Protein AF-A0A497N8U6-F1 (afdb_monomer_lite)

Radius of gyration: 16.25 Å; chains: 1; bounding box: 37×19×57 Å

Foldseek 3Di:
DVVVVLVLLVLLLVLLVVLLVLLVVLLVLLVVLVVVVVDPDDCVVVNVVSLQVNLVSLLVSLVSCVVSVVSLVVDDDQLNVLSVVSNVLNVVCPVVPSVSCNVCSVVSSVSSVSNSVVSVVVSVVSVVVD

Sequence (130 aa):
MPLLRRRRNEEVSAFLSEVRASVKVVAVNLIRIQELKSRFSPHKEELKSRLDMAVSELRSLKELIDRGSPSLKDLSGDAYNSIKLMEAYSIISESEGVEFIEENIERILRAARWCDGSISKTLKELHSRG

pLDDT: mean 92.26, std 8.91, range [56.78, 98.62]

Secondary structure (DSSP, 8-state):
-HHHHHHHHHHHHHHHHHHHHHHHHHHHHHHHHHHHHHSSS--HHHHHHHHHHHHHHHHHHHHHHHHTHHHHHT--HHHHHHHHHHHHHHHHHHHHHHHHHHHHHHHHHHHHHHHHHHHHHHHHHHHTT-

Structure (mmCIF, N/CA/C/O backbone):
data_AF-A0A497N8U6-F1
#
_entry.id   AF-A0A497N8U6-F1
#
loop_
_atom_site.group_PDB
_atom_site.id
_atom_site.type_symbol
_atom_site.label_atom_id
_atom_site.label_alt_id
_atom_site.label_comp_id
_atom_site.label_asym_id
_atom_site.label_entity_id
_atom_site.label_seq_id
_atom_site.pdbx_PDB_ins_code
_atom_site.Cartn_x
_atom_site.Cartn_y
_atom_site.Cartn_z
_atom_site.occupancy
_atom_site.B_iso_or_equiv
_atom_site.auth_seq_id
_atom_site.auth_comp_id
_atom_site.auth_asym_id
_atom_site.auth_atom_id
_atom_site.pdbx_PDB_model_num
ATOM 1 N N . MET A 1 1 ? 16.738 0.388 -31.924 1.00 62.28 1 MET A N 1
ATOM 2 C CA . MET A 1 1 ? 16.508 -0.277 -30.617 1.00 62.28 1 MET A CA 1
ATOM 3 C C . MET A 1 1 ? 16.733 0.597 -29.364 1.00 62.28 1 MET A C 1
ATOM 5 O O . MET A 1 1 ? 16.005 0.363 -28.407 1.00 62.28 1 MET A O 1
ATOM 9 N N . PRO A 1 2 ? 17.632 1.608 -29.312 1.00 70.81 2 PRO A N 1
ATOM 10 C CA . PRO A 1 2 ? 17.847 2.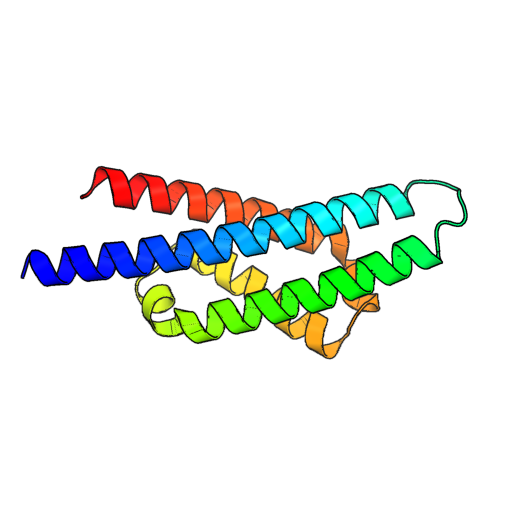417 -28.092 1.00 70.81 2 PRO A CA 1
ATOM 11 C C . PRO A 1 2 ? 16.626 3.234 -27.631 1.00 70.81 2 PRO A C 1
ATOM 13 O O . PRO A 1 2 ? 16.330 3.296 -26.442 1.00 70.81 2 PRO A O 1
ATOM 16 N N . LEU A 1 3 ? 15.876 3.811 -28.578 1.00 74.00 3 LEU A N 1
ATOM 17 C CA . LEU A 1 3 ? 14.719 4.673 -28.294 1.00 74.00 3 LEU A CA 1
ATOM 18 C C . LEU A 1 3 ? 13.551 3.918 -27.638 1.00 74.00 3 LEU A C 1
ATOM 20 O O . LEU A 1 3 ? 12.910 4.442 -26.734 1.00 74.00 3 LEU A O 1
ATOM 24 N N . LEU A 1 4 ? 13.313 2.663 -28.042 1.00 77.12 4 LEU A N 1
ATOM 25 C CA . LEU A 1 4 ? 12.266 1.813 -27.457 1.00 77.12 4 LEU A CA 1
ATOM 26 C C . LEU A 1 4 ? 12.576 1.452 -26.001 1.00 77.12 4 LEU A C 1
ATOM 28 O O . LEU A 1 4 ? 11.684 1.452 -25.158 1.00 77.12 4 LEU A O 1
ATOM 32 N N . ARG A 1 5 ? 13.850 1.178 -25.696 1.00 80.38 5 ARG A N 1
ATOM 33 C CA . ARG A 1 5 ? 14.304 0.886 -24.332 1.00 80.38 5 ARG A CA 1
ATOM 34 C C . ARG A 1 5 ? 14.195 2.114 -23.428 1.00 80.38 5 ARG A C 1
ATOM 36 O O . ARG A 1 5 ? 13.778 1.985 -22.285 1.00 80.38 5 ARG A O 1
ATOM 43 N N . ARG A 1 6 ? 14.534 3.298 -23.947 1.00 83.50 6 ARG A N 1
ATOM 44 C CA . ARG A 1 6 ? 14.420 4.560 -23.209 1.00 83.50 6 ARG A CA 1
ATOM 45 C C . ARG A 1 6 ? 12.970 4.882 -22.847 1.00 83.50 6 ARG A C 1
ATOM 47 O O . ARG A 1 6 ? 12.685 5.083 -21.674 1.00 83.50 6 ARG A O 1
ATOM 54 N N . ARG A 1 7 ? 12.060 4.834 -23.825 1.00 85.75 7 ARG A N 1
ATOM 55 C CA . ARG A 1 7 ? 10.626 5.065 -23.592 1.00 85.75 7 ARG A CA 1
ATOM 56 C C . ARG A 1 7 ? 10.052 4.104 -22.547 1.00 85.75 7 ARG A C 1
ATOM 58 O O . ARG A 1 7 ? 9.337 4.526 -21.651 1.00 85.75 7 ARG A O 1
ATOM 65 N N . ARG A 1 8 ? 10.425 2.823 -22.617 1.00 86.06 8 ARG A N 1
ATOM 66 C CA . ARG A 1 8 ? 10.006 1.825 -21.624 1.00 86.06 8 ARG A CA 1
ATOM 67 C C . ARG A 1 8 ? 10.511 2.156 -20.217 1.00 86.06 8 ARG A C 1
ATOM 69 O O . ARG A 1 8 ? 9.755 2.059 -19.261 1.00 86.06 8 ARG A O 1
ATOM 76 N N . ASN A 1 9 ? 11.770 2.574 -20.078 1.00 88.62 9 ASN A N 1
ATOM 77 C CA . ASN A 1 9 ? 12.309 2.985 -18.778 1.00 88.62 9 ASN A CA 1
ATOM 78 C C . ASN A 1 9 ? 11.587 4.221 -18.216 1.00 88.62 9 ASN A C 1
ATOM 80 O O . ASN A 1 9 ? 11.393 4.305 -17.006 1.00 88.62 9 ASN A O 1
ATOM 84 N N . GLU A 1 10 ? 11.189 5.164 -19.073 1.00 90.38 10 GLU A N 1
ATOM 85 C CA . GLU A 1 10 ? 10.405 6.344 -18.684 1.00 90.38 10 GLU A CA 1
ATOM 86 C C . GLU A 1 10 ? 9.006 5.938 -18.185 1.00 90.38 10 GLU A C 1
ATOM 88 O O . GLU A 1 10 ? 8.594 6.376 -17.113 1.00 90.38 10 GLU A O 1
ATOM 93 N N . GLU A 1 11 ? 8.322 5.030 -18.891 1.00 92.00 11 GLU A N 1
ATOM 94 C CA . GLU A 1 11 ? 7.015 4.478 -18.491 1.00 92.00 11 GLU A CA 1
ATOM 95 C C . GLU A 1 11 ? 7.093 3.717 -17.151 1.00 92.00 11 GLU A C 1
ATOM 97 O O . GLU A 1 11 ? 6.251 3.910 -16.270 1.00 92.00 11 GLU A O 1
ATOM 102 N N . VAL A 1 12 ? 8.136 2.902 -16.949 1.00 92.81 12 VAL A N 1
ATOM 103 C CA . VAL A 1 12 ? 8.382 2.207 -15.673 1.00 92.81 12 VAL A CA 1
ATOM 104 C C . VAL A 1 12 ? 8.696 3.202 -14.552 1.00 92.81 12 VAL A C 1
ATOM 106 O O . VAL A 1 12 ? 8.176 3.059 -13.447 1.00 92.81 12 VAL A O 1
ATOM 109 N N . SER A 1 13 ? 9.513 4.225 -14.815 1.00 94.00 13 SER A N 1
ATOM 110 C CA . SER A 1 13 ? 9.869 5.244 -13.819 1.00 94.00 13 SER A CA 1
ATOM 111 C C . SER A 1 13 ? 8.656 6.071 -13.377 1.00 94.00 13 SER A C 1
ATOM 113 O O . SER A 1 13 ? 8.474 6.313 -12.179 1.00 94.00 13 SER A O 1
ATOM 115 N N . ALA A 1 14 ? 7.788 6.451 -14.321 1.00 95.00 14 ALA A N 1
ATOM 116 C CA . ALA A 1 14 ? 6.539 7.152 -14.033 1.00 95.00 14 ALA A CA 1
ATOM 117 C C . ALA A 1 14 ? 5.614 6.293 -13.158 1.00 95.00 14 ALA A C 1
ATOM 119 O O . ALA A 1 14 ? 5.232 6.719 -12.068 1.00 95.00 14 ALA A O 1
ATOM 120 N N . PHE A 1 15 ? 5.366 5.045 -13.570 1.00 96.12 15 PHE A N 1
ATOM 121 C CA . PHE A 1 15 ? 4.561 4.092 -12.803 1.00 96.12 15 PHE A CA 1
ATOM 122 C C . PHE A 1 15 ? 5.088 3.903 -11.373 1.00 96.12 15 PHE A C 1
ATOM 124 O O . PHE A 1 15 ? 4.346 4.035 -10.400 1.00 96.12 15 PHE A O 1
ATOM 131 N N . LEU A 1 16 ? 6.389 3.644 -11.228 1.00 96.62 16 LEU A N 1
ATOM 132 C CA . LEU A 1 16 ? 7.029 3.480 -9.925 1.00 96.62 16 LEU A CA 1
ATOM 133 C C . LEU A 1 16 ? 6.890 4.731 -9.049 1.00 96.62 16 LEU A C 1
ATOM 135 O O . LEU A 1 16 ? 6.653 4.622 -7.846 1.00 96.62 16 LEU A O 1
ATOM 139 N N . SER A 1 17 ? 7.022 5.919 -9.636 1.00 97.38 17 SER A N 1
ATOM 140 C CA . SER A 1 17 ? 6.877 7.182 -8.911 1.00 97.38 17 SER A CA 1
ATOM 141 C C . SER A 1 17 ? 5.455 7.377 -8.381 1.00 97.38 17 SER A C 1
ATOM 143 O O . SER A 1 17 ? 5.292 7.782 -7.228 1.00 97.38 17 SER A O 1
ATOM 145 N N . GLU A 1 18 ? 4.441 7.031 -9.175 1.00 97.88 18 GLU A N 1
ATOM 146 C CA . GLU A 1 18 ? 3.033 7.081 -8.764 1.00 97.88 18 GLU A CA 1
ATOM 147 C C . GLU A 1 18 ? 2.732 6.076 -7.647 1.00 97.88 18 GLU A C 1
ATOM 149 O O . GLU A 1 18 ? 2.183 6.452 -6.606 1.00 97.88 18 GLU A O 1
ATOM 154 N N . VAL A 1 19 ? 3.153 4.815 -7.809 1.00 98.06 19 VAL A N 1
ATOM 155 C CA . VAL A 1 19 ? 2.958 3.770 -6.788 1.00 98.06 19 VAL A CA 1
ATOM 156 C C . VAL A 1 19 ? 3.622 4.181 -5.482 1.00 98.06 19 VAL A C 1
ATOM 158 O O . VAL A 1 19 ? 3.014 4.102 -4.416 1.00 98.06 19 VAL A O 1
ATOM 161 N N . ARG A 1 20 ? 4.852 4.692 -5.551 1.00 98.12 20 ARG A N 1
ATOM 162 C CA . ARG A 1 20 ? 5.583 5.171 -4.378 1.00 98.12 20 ARG A CA 1
ATOM 163 C C . ARG A 1 20 ? 4.860 6.316 -3.671 1.00 98.12 20 ARG A C 1
ATOM 165 O O . ARG A 1 20 ? 4.819 6.334 -2.442 1.00 98.12 20 ARG A O 1
ATOM 172 N N . ALA A 1 21 ? 4.311 7.275 -4.415 1.00 98.38 21 ALA A N 1
ATOM 173 C CA . ALA A 1 21 ? 3.545 8.372 -3.831 1.00 98.38 21 ALA A CA 1
ATOM 174 C C . ALA A 1 21 ? 2.298 7.850 -3.099 1.00 98.38 21 ALA A C 1
ATOM 176 O O . ALA A 1 21 ? 2.073 8.217 -1.946 1.00 98.38 21 ALA A O 1
ATOM 177 N N . SER A 1 22 ? 1.552 6.934 -3.721 1.00 98.31 22 SER A N 1
ATOM 178 C CA . SER A 1 22 ? 0.376 6.297 -3.116 1.00 98.31 22 SER A CA 1
ATOM 179 C C . SER A 1 22 ? 0.731 5.496 -1.852 1.00 98.31 22 SER A C 1
ATOM 181 O O . SER A 1 22 ? 0.117 5.680 -0.802 1.00 98.31 22 SER A O 1
ATOM 183 N N . VAL A 1 23 ? 1.804 4.700 -1.891 1.00 98.38 23 VAL A N 1
ATOM 184 C CA . VAL A 1 23 ? 2.310 3.943 -0.732 1.00 98.38 23 VAL A CA 1
ATOM 185 C C . VAL A 1 23 ? 2.683 4.860 0.438 1.00 98.38 23 VAL A C 1
ATOM 187 O O . VAL A 1 23 ? 2.427 4.521 1.595 1.00 98.38 23 VAL A O 1
ATOM 190 N N . LYS A 1 24 ? 3.266 6.034 0.171 1.00 98.31 24 LYS A N 1
ATOM 191 C CA . LYS A 1 24 ? 3.581 7.011 1.225 1.00 98.31 24 LYS A CA 1
ATOM 192 C C . LYS A 1 24 ? 2.333 7.579 1.887 1.00 98.31 24 LYS A C 1
ATOM 194 O O . LYS A 1 24 ? 2.348 7.764 3.101 1.00 98.31 24 LYS A O 1
ATOM 199 N N . VAL A 1 25 ? 1.280 7.841 1.115 1.00 98.06 25 VAL A N 1
ATOM 200 C CA . VAL A 1 25 ? -0.006 8.307 1.653 1.00 98.06 25 VAL A CA 1
ATOM 201 C C . VAL A 1 25 ? -0.582 7.259 2.608 1.00 98.06 25 VAL A C 1
ATOM 203 O O . VAL A 1 25 ? -0.819 7.579 3.773 1.00 98.06 25 VAL A O 1
ATOM 206 N N . VAL A 1 26 ? -0.644 5.993 2.173 1.00 97.81 26 VAL A N 1
ATOM 207 C CA . VAL A 1 26 ? -1.0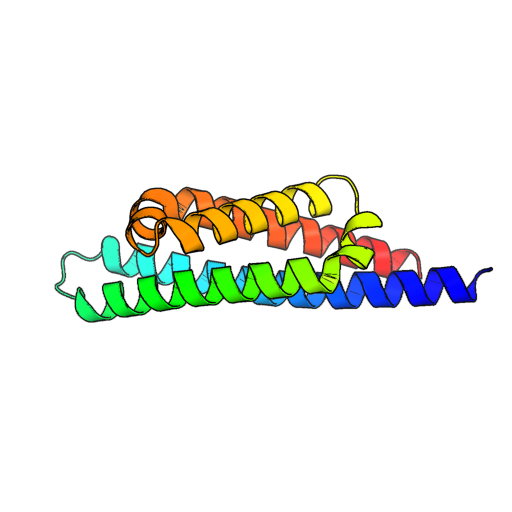55 4.860 3.025 1.00 97.81 26 VAL A CA 1
ATOM 208 C C . VAL A 1 26 ? -0.215 4.805 4.307 1.00 97.81 26 VAL A C 1
ATOM 210 O O . VAL A 1 26 ? -0.750 4.712 5.409 1.00 97.81 26 VAL A O 1
ATOM 213 N N . ALA A 1 27 ? 1.114 4.907 4.198 1.00 98.06 27 ALA A N 1
ATOM 214 C CA . ALA A 1 27 ? 2.003 4.846 5.356 1.00 98.06 27 ALA A CA 1
ATOM 215 C C . ALA A 1 27 ? 1.758 5.983 6.364 1.00 98.06 27 ALA A C 1
ATOM 217 O O . ALA A 1 27 ? 1.744 5.735 7.570 1.00 98.06 27 ALA A O 1
ATOM 218 N N . VAL A 1 28 ? 1.559 7.217 5.890 1.00 97.31 28 VAL A N 1
ATOM 219 C CA . VAL A 1 28 ? 1.248 8.374 6.748 1.00 97.31 28 VAL A CA 1
ATOM 220 C C . VAL A 1 28 ? -0.067 8.152 7.489 1.00 97.31 28 VAL A C 1
ATOM 222 O O . VAL A 1 28 ? -0.142 8.399 8.695 1.00 97.31 28 VAL A O 1
ATOM 225 N N . ASN A 1 29 ? -1.086 7.644 6.797 1.00 95.81 29 ASN A N 1
ATOM 226 C CA . ASN A 1 29 ? -2.382 7.400 7.407 1.00 95.81 29 ASN A CA 1
ATOM 227 C C . ASN A 1 29 ? -2.318 6.269 8.454 1.00 95.81 29 ASN A C 1
ATOM 229 O O . ASN A 1 29 ? -2.822 6.425 9.565 1.00 95.81 29 ASN A O 1
ATOM 233 N N . LEU A 1 30 ? -1.589 5.183 8.176 1.00 96.81 30 LEU A N 1
ATOM 234 C CA . LEU A 1 30 ? -1.354 4.097 9.140 1.00 96.81 30 LEU A CA 1
ATOM 235 C C . LEU A 1 30 ? -0.595 4.556 10.393 1.00 96.81 30 LEU A C 1
ATOM 237 O O . LEU A 1 30 ? -0.949 4.151 11.501 1.00 96.81 30 LEU A O 1
ATOM 241 N N . ILE A 1 31 ? 0.411 5.427 10.246 1.00 96.12 31 ILE A N 1
ATOM 242 C CA . ILE A 1 31 ? 1.104 6.041 11.391 1.00 96.12 31 ILE A CA 1
ATOM 243 C C . ILE A 1 31 ? 0.105 6.832 12.237 1.00 96.12 31 ILE A C 1
ATOM 245 O O . ILE A 1 31 ? 0.076 6.681 13.459 1.00 96.12 31 ILE A O 1
ATOM 249 N N . ARG A 1 32 ? -0.762 7.623 11.594 1.00 94.00 32 ARG A N 1
ATOM 250 C CA . ARG A 1 32 ? -1.778 8.405 12.302 1.00 94.00 32 ARG A CA 1
ATOM 251 C C . ARG A 1 32 ? -2.768 7.519 13.060 1.00 94.00 32 ARG A C 1
ATOM 253 O O . ARG A 1 32 ? -3.100 7.828 14.201 1.00 94.00 32 ARG A O 1
ATOM 260 N N . ILE A 1 33 ? -3.211 6.411 12.467 1.00 93.81 33 ILE A N 1
ATOM 261 C CA . ILE A 1 33 ? -4.074 5.423 13.136 1.00 93.81 33 ILE A CA 1
ATOM 262 C C . ILE A 1 33 ? -3.358 4.845 14.367 1.00 93.81 33 ILE A C 1
ATOM 264 O O . ILE A 1 33 ? -3.944 4.787 15.448 1.00 93.81 33 ILE A O 1
ATOM 268 N N . GLN A 1 34 ? -2.079 4.476 14.244 1.00 92.44 34 GLN A N 1
ATOM 269 C CA . GLN A 1 34 ? -1.290 3.941 15.358 1.00 92.44 34 GLN A CA 1
ATOM 270 C C . GLN A 1 34 ? -1.138 4.953 16.510 1.00 92.44 34 GLN A C 1
ATOM 272 O O . GLN A 1 34 ? -1.261 4.586 17.681 1.00 92.44 34 GLN A O 1
ATOM 277 N N . GLU A 1 35 ? -0.922 6.233 16.198 1.00 91.75 35 GLU A N 1
ATOM 278 C CA . GLU A 1 35 ? -0.889 7.320 17.186 1.00 91.75 35 GLU A CA 1
ATOM 279 C C . GLU A 1 35 ? -2.234 7.530 17.888 1.00 91.75 35 GLU A C 1
ATOM 281 O O . GLU A 1 35 ? -2.266 7.824 19.082 1.00 91.75 35 GLU A O 1
ATOM 286 N N . LEU A 1 36 ? -3.347 7.407 17.162 1.00 90.44 36 LEU A N 1
ATOM 287 C CA . LEU A 1 36 ? -4.685 7.543 17.738 1.00 90.44 36 LEU A CA 1
ATOM 288 C C . LEU A 1 36 ? -5.018 6.366 18.661 1.00 90.44 36 LEU A C 1
ATOM 290 O O . LEU A 1 36 ? -5.595 6.590 19.722 1.00 90.44 36 LEU A O 1
ATOM 294 N N . LYS A 1 37 ? -4.600 5.142 18.309 1.00 86.19 37 LYS A N 1
ATOM 295 C CA . LYS A 1 37 ? -4.793 3.941 19.143 1.00 86.19 37 LYS A CA 1
ATOM 296 C C . LYS A 1 37 ? -3.949 3.944 20.419 1.00 86.19 37 LYS A C 1
ATOM 298 O O . LYS A 1 37 ? -4.376 3.383 21.421 1.00 86.19 37 LYS A O 1
ATOM 303 N N . SER A 1 38 ? -2.758 4.545 20.397 1.00 85.19 38 SER A N 1
ATOM 304 C CA . SER A 1 38 ? -1.874 4.582 21.572 1.00 85.19 38 SER A CA 1
ATOM 305 C C . SER A 1 38 ? -2.275 5.633 22.613 1.00 85.19 38 SER A C 1
ATOM 307 O O . SER A 1 38 ? -1.838 5.564 23.763 1.00 85.19 38 SER A O 1
ATOM 309 N N . ARG A 1 39 ? -3.121 6.603 22.245 1.00 81.62 39 ARG A N 1
ATOM 310 C CA . ARG A 1 39 ? -3.648 7.618 23.165 1.00 81.62 39 ARG A CA 1
ATOM 311 C C . ARG A 1 39 ? -4.860 7.065 23.919 1.00 81.62 39 ARG A C 1
ATOM 313 O O . ARG A 1 39 ? -5.822 6.618 23.313 1.00 81.62 39 ARG A O 1
ATOM 320 N N . PHE A 1 40 ? -4.871 7.197 25.246 1.00 60.03 40 PHE A N 1
ATOM 321 C CA . PHE A 1 40 ? -5.968 6.778 26.141 1.00 60.03 40 PHE A CA 1
ATOM 322 C C . PHE A 1 40 ? -7.276 7.613 26.013 1.00 60.03 40 PHE A C 1
ATOM 324 O O . PHE A 1 40 ? -8.093 7.622 26.929 1.00 60.03 40 PHE A O 1
ATOM 331 N N . SER A 1 41 ? -7.488 8.342 24.909 1.00 60.59 41 SER A N 1
ATOM 332 C CA . SER A 1 41 ? -8.519 9.391 24.768 1.00 60.59 41 SER A CA 1
ATOM 333 C C . SER A 1 41 ? -9.574 9.040 23.697 1.00 60.59 41 SER A C 1
ATOM 335 O O . SER A 1 41 ? -9.270 8.268 22.786 1.00 60.59 41 SER A O 1
ATOM 337 N N . PRO A 1 42 ? -10.808 9.593 23.738 1.00 61.38 42 PRO A N 1
ATOM 338 C CA . PRO A 1 42 ? -11.960 9.094 22.987 1.00 61.38 42 PRO A CA 1
ATOM 339 C C . PRO A 1 42 ? -11.996 9.595 21.532 1.00 61.38 42 PRO A C 1
ATOM 341 O O . PRO A 1 42 ? -13.038 10.015 21.037 1.00 61.38 42 PRO A O 1
ATOM 344 N N . HIS A 1 43 ? -10.885 9.505 20.799 1.00 81.25 43 HIS A N 1
ATOM 345 C CA . HIS A 1 43 ? -10.809 9.855 19.373 1.00 81.25 43 HIS A CA 1
ATOM 346 C C . HIS A 1 43 ? -11.453 8.789 18.467 1.00 81.25 43 HIS A C 1
ATOM 348 O O . HIS A 1 43 ? -10.967 8.531 17.370 1.00 81.25 43 HIS A O 1
ATOM 354 N N . LYS A 1 44 ? -12.533 8.135 18.913 1.00 83.50 44 LYS A N 1
ATOM 355 C CA . LYS A 1 44 ? -13.151 7.003 18.202 1.00 83.50 44 LYS A CA 1
ATOM 356 C C . LYS A 1 44 ? -13.657 7.396 16.814 1.00 83.50 44 LYS A C 1
ATOM 358 O O . LYS A 1 44 ? -13.488 6.632 15.872 1.00 83.50 44 LYS A O 1
ATOM 363 N N . GLU A 1 45 ? -14.235 8.587 16.679 1.00 88.25 45 GLU A N 1
ATOM 364 C CA . GLU A 1 45 ? -14.715 9.093 15.386 1.00 88.25 45 GLU A CA 1
ATOM 365 C C . GLU A 1 45 ? -13.561 9.429 14.435 1.00 88.25 45 GLU A C 1
ATOM 367 O O . GLU A 1 45 ? -13.597 9.041 13.269 1.00 88.25 45 GLU A O 1
ATOM 372 N N . GLU A 1 46 ? -12.501 10.078 14.935 1.00 90.75 46 GLU A N 1
ATOM 373 C CA . GLU A 1 46 ? -11.297 10.347 14.138 1.00 90.75 46 GLU A CA 1
ATOM 374 C C . GLU A 1 46 ? -10.619 9.035 13.719 1.00 90.75 46 GLU A C 1
ATOM 376 O O . GLU A 1 46 ? -10.252 8.881 12.559 1.00 90.75 46 GLU A O 1
ATOM 381 N N . LEU A 1 47 ? -10.503 8.065 14.632 1.00 91.56 47 LEU A N 1
ATOM 382 C CA . LEU A 1 47 ? -9.937 6.747 14.352 1.00 91.56 47 LEU A CA 1
ATOM 383 C C . LEU A 1 47 ? -10.729 6.022 13.261 1.00 91.56 47 LEU A C 1
ATOM 385 O O . LEU A 1 47 ? -10.132 5.537 12.302 1.00 91.56 47 LEU A O 1
ATOM 389 N N . LYS A 1 48 ? -12.062 5.998 13.375 1.00 92.06 48 LYS A N 1
ATOM 390 C CA . LYS A 1 48 ? -12.939 5.400 12.363 1.00 92.06 48 LYS A CA 1
ATOM 391 C C . LYS A 1 48 ? -12.745 6.068 11.003 1.00 92.06 48 LYS A C 1
ATOM 393 O O . LYS A 1 48 ? -12.477 5.386 10.022 1.00 92.06 48 LYS A O 1
ATOM 398 N N . SER A 1 49 ? -12.779 7.400 10.968 1.00 94.00 49 SER A N 1
ATOM 399 C CA . SER A 1 49 ? -12.559 8.170 9.742 1.00 94.00 49 SER A CA 1
ATOM 400 C C . SER A 1 49 ? -11.199 7.863 9.101 1.00 94.00 49 SER A C 1
ATOM 402 O O . SER A 1 49 ? -11.104 7.729 7.882 1.00 94.00 49 SER A O 1
ATOM 404 N N . ARG A 1 50 ? -10.147 7.688 9.909 1.00 94.44 50 ARG A N 1
ATOM 405 C CA . ARG A 1 50 ? -8.807 7.331 9.423 1.00 94.44 50 ARG A CA 1
ATOM 406 C C . ARG A 1 50 ? -8.734 5.909 8.875 1.00 94.44 50 ARG A C 1
ATOM 408 O O . ARG A 1 50 ? -8.100 5.709 7.840 1.00 94.44 50 ARG A O 1
ATOM 415 N N . LEU A 1 51 ? -9.390 4.948 9.524 1.00 95.4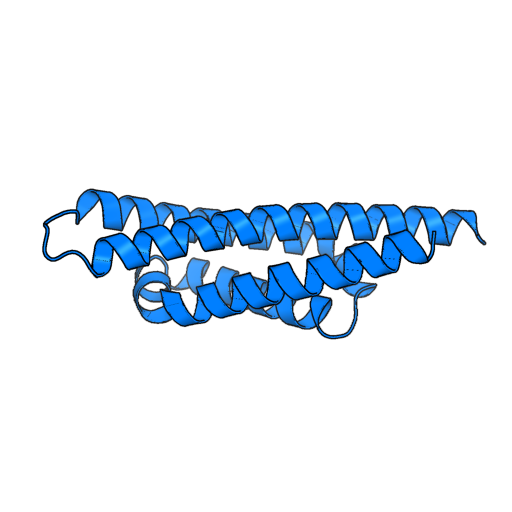4 51 LEU A N 1
ATOM 416 C CA . LEU A 1 51 ? -9.494 3.571 9.032 1.00 95.44 51 LEU A CA 1
ATOM 417 C C . LEU A 1 51 ? -10.234 3.514 7.688 1.00 95.44 51 LEU A C 1
ATOM 419 O O . LEU A 1 51 ? -9.739 2.886 6.754 1.00 95.44 51 LEU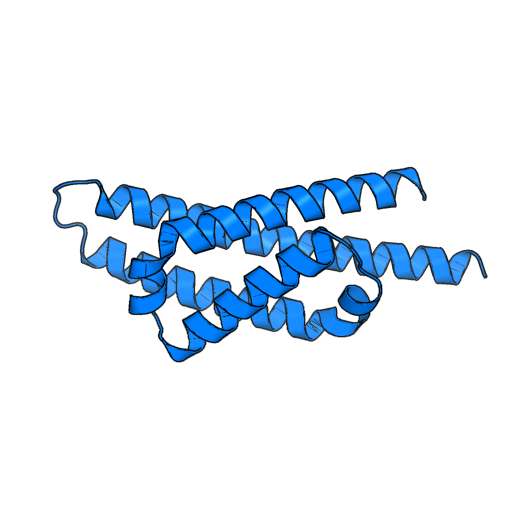 A O 1
ATOM 423 N N . ASP A 1 52 ? -11.351 4.234 7.558 1.00 96.44 52 ASP A N 1
ATOM 424 C CA . ASP A 1 52 ? -12.100 4.339 6.298 1.00 96.44 52 ASP A CA 1
ATOM 425 C C . ASP A 1 52 ? -11.236 4.953 5.179 1.00 96.44 52 ASP A C 1
ATOM 427 O O . ASP A 1 52 ? -11.204 4.449 4.051 1.00 96.44 52 ASP A O 1
ATOM 431 N N . MET A 1 53 ? -10.472 6.009 5.493 1.00 96.69 53 MET A N 1
ATOM 432 C CA . MET A 1 53 ? -9.506 6.591 4.554 1.00 96.69 53 MET A CA 1
ATOM 433 C C . MET A 1 53 ? -8.440 5.573 4.135 1.00 96.69 53 MET A C 1
ATOM 435 O O . MET A 1 53 ? -8.138 5.485 2.950 1.00 96.69 53 MET A O 1
ATOM 439 N N . ALA A 1 54 ? -7.905 4.776 5.064 1.00 97.06 54 ALA A N 1
ATOM 440 C CA . ALA A 1 54 ? -6.856 3.803 4.759 1.00 97.06 54 ALA A CA 1
ATOM 441 C C . ALA A 1 54 ? -7.352 2.701 3.808 1.00 97.06 54 ALA A C 1
ATOM 443 O O . ALA A 1 54 ? -6.637 2.329 2.877 1.00 97.06 54 ALA A O 1
ATOM 444 N N . VAL A 1 55 ? -8.589 2.224 3.989 1.00 97.75 55 VAL A N 1
ATOM 445 C CA . VAL A 1 55 ? -9.231 1.279 3.055 1.00 97.75 55 VAL A CA 1
ATOM 446 C C . VAL A 1 55 ? -9.377 1.906 1.664 1.00 97.75 55 VAL A C 1
ATOM 448 O O . VAL A 1 55 ? -9.054 1.276 0.657 1.00 97.75 55 VAL A O 1
ATOM 451 N N . SER A 1 56 ? -9.822 3.164 1.592 1.00 97.81 56 SER A N 1
ATOM 452 C CA . SER A 1 56 ? -9.973 3.890 0.322 1.00 97.81 56 SER A CA 1
ATOM 453 C C . SER A 1 56 ? -8.634 4.117 -0.399 1.00 97.81 56 SER A C 1
ATOM 455 O O . SER A 1 56 ? -8.523 3.933 -1.615 1.00 97.81 56 SER A O 1
ATOM 457 N N . GLU A 1 57 ? -7.586 4.468 0.347 1.00 98.19 57 GLU A N 1
ATOM 458 C CA . GLU A 1 57 ? -6.229 4.663 -0.176 1.00 98.19 57 GLU A CA 1
ATOM 459 C C . GLU A 1 57 ? -5.638 3.355 -0.714 1.00 98.19 57 GLU A C 1
ATOM 461 O O . GLU A 1 57 ? -5.045 3.347 -1.793 1.00 98.19 57 GLU A O 1
ATOM 466 N N . LEU A 1 58 ? -5.844 2.240 -0.009 1.00 98.12 58 LEU A N 1
ATOM 467 C CA . LEU A 1 58 ? -5.426 0.914 -0.465 1.00 98.12 58 LEU A CA 1
ATOM 468 C C . LEU A 1 58 ? -6.199 0.463 -1.709 1.00 98.12 58 LEU A C 1
ATOM 470 O O . LEU A 1 58 ? -5.595 -0.043 -2.654 1.00 98.12 58 LEU A O 1
ATOM 474 N N . ARG A 1 59 ? -7.509 0.722 -1.785 1.00 98.06 59 ARG A N 1
ATOM 475 C CA . ARG A 1 59 ? -8.281 0.487 -3.017 1.00 98.06 59 ARG A CA 1
ATOM 476 C C . ARG A 1 59 ? -7.718 1.290 -4.192 1.00 98.06 59 ARG A C 1
ATOM 478 O O . ARG A 1 59 ? -7.482 0.734 -5.261 1.00 98.06 59 ARG A O 1
ATOM 485 N N . SER A 1 60 ? -7.426 2.569 -3.972 1.00 97.88 60 SER A N 1
ATOM 486 C CA . SER A 1 60 ? -6.829 3.441 -4.992 1.00 97.88 60 SER A CA 1
ATOM 487 C C . SER A 1 60 ? -5.446 2.943 -5.436 1.00 97.88 60 SER A C 1
ATOM 489 O O . SER A 1 60 ? -5.103 3.009 -6.618 1.00 97.88 60 SER A O 1
ATOM 491 N N . LEU A 1 61 ? -4.649 2.412 -4.501 1.00 98.06 61 LEU A N 1
ATOM 492 C CA . LEU A 1 61 ? -3.356 1.794 -4.792 1.00 98.06 61 LEU A CA 1
ATOM 493 C C . LEU A 1 61 ? -3.508 0.539 -5.660 1.00 98.06 61 LEU A C 1
ATOM 495 O O . LEU A 1 61 ? -2.762 0.378 -6.624 1.00 98.06 61 LEU A O 1
ATOM 499 N N . LYS A 1 62 ? -4.480 -0.328 -5.361 1.00 97.50 62 LYS A N 1
ATOM 500 C CA . LYS A 1 62 ? -4.782 -1.505 -6.187 1.00 97.50 62 LYS A CA 1
ATOM 501 C C . LYS A 1 62 ? -5.133 -1.102 -7.619 1.00 97.50 62 LYS A C 1
ATOM 503 O O . LYS A 1 62 ? -4.513 -1.600 -8.551 1.00 97.50 62 LYS A O 1
ATOM 508 N N . GLU A 1 63 ? -6.046 -0.148 -7.796 1.00 97.00 63 GLU A N 1
ATOM 509 C CA . GLU A 1 63 ? -6.428 0.348 -9.127 1.00 97.00 63 GLU A CA 1
ATOM 510 C C . GLU A 1 63 ? -5.229 0.916 -9.901 1.00 97.00 63 GLU A C 1
ATOM 512 O O . GLU A 1 63 ? -5.092 0.717 -11.110 1.00 97.00 63 GLU A O 1
ATOM 517 N N . LEU A 1 64 ? -4.327 1.616 -9.209 1.00 97.00 64 LEU A N 1
ATOM 518 C CA . LEU A 1 64 ? -3.086 2.111 -9.793 1.00 97.00 64 LEU A CA 1
ATOM 519 C C . LEU A 1 64 ? -2.167 0.968 -10.256 1.00 97.00 64 LEU A C 1
ATOM 521 O O . LEU A 1 64 ? -1.637 1.028 -11.368 1.00 97.00 64 LEU A O 1
ATOM 525 N N . ILE A 1 65 ? -1.997 -0.069 -9.434 1.00 96.69 65 ILE A N 1
ATOM 526 C CA . ILE A 1 65 ? -1.185 -1.250 -9.760 1.00 96.69 65 ILE A CA 1
ATOM 527 C C . ILE A 1 65 ? -1.791 -2.014 -10.945 1.00 96.69 65 ILE A C 1
ATOM 529 O O . ILE A 1 65 ? -1.059 -2.368 -11.872 1.00 96.69 65 ILE A O 1
ATOM 533 N N . ASP A 1 66 ? -3.112 -2.192 -10.968 1.00 94.88 66 ASP A N 1
ATOM 534 C CA . ASP A 1 66 ? -3.831 -2.877 -12.047 1.00 94.88 66 ASP A CA 1
ATOM 535 C C . ASP A 1 66 ? -3.640 -2.159 -13.393 1.00 94.88 66 ASP A C 1
ATOM 537 O O . ASP A 1 66 ? -3.306 -2.788 -14.403 1.00 94.88 66 ASP A O 1
ATOM 541 N N . ARG A 1 67 ? -3.752 -0.821 -13.409 1.00 93.62 67 ARG A N 1
ATOM 542 C CA . ARG A 1 67 ? -3.484 -0.004 -14.610 1.00 93.62 67 ARG A CA 1
ATOM 543 C C . ARG A 1 67 ? -2.024 -0.079 -15.062 1.00 93.62 67 ARG A C 1
ATOM 545 O O . ARG A 1 67 ? -1.751 -0.055 -16.261 1.00 93.62 67 ARG A O 1
ATOM 552 N N . GLY A 1 68 ? -1.092 -0.188 -14.119 1.00 89.94 68 GLY A N 1
ATOM 553 C CA . GLY A 1 68 ? 0.345 -0.293 -14.373 1.00 89.94 68 GLY A CA 1
ATOM 554 C C . GLY A 1 68 ? 0.866 -1.711 -14.629 1.00 89.94 68 GLY A C 1
ATOM 555 O O . GLY A 1 68 ? 2.080 -1.899 -14.725 1.00 89.94 68 GLY A O 1
ATOM 556 N N . SER A 1 69 ? -0.015 -2.711 -14.768 1.00 84.56 69 SER A N 1
ATOM 557 C CA . SER A 1 69 ? 0.350 -4.122 -14.973 1.00 84.56 69 SER A CA 1
ATOM 558 C C . SER A 1 69 ? 1.413 -4.366 -16.066 1.00 84.56 69 SER A C 1
ATOM 560 O O . SER A 1 69 ? 2.306 -5.188 -15.839 1.00 84.56 69 SER A O 1
ATOM 562 N N . PRO A 1 70 ? 1.416 -3.664 -17.222 1.00 85.56 70 PRO A N 1
ATOM 563 C CA . PRO A 1 70 ? 2.489 -3.804 -18.209 1.00 85.56 70 PRO A CA 1
ATOM 564 C C . PRO A 1 70 ? 3.867 -3.410 -17.659 1.00 85.56 70 PRO A C 1
ATOM 566 O O . PRO A 1 70 ? 4.810 -4.186 -17.792 1.00 85.56 70 PRO A O 1
ATOM 569 N N . SER A 1 71 ? 3.969 -2.263 -16.980 1.00 88.31 71 SER A N 1
ATOM 570 C CA . SER A 1 71 ? 5.211 -1.775 -16.364 1.00 88.31 71 SER A CA 1
ATOM 571 C C . SER A 1 71 ? 5.678 -2.671 -15.216 1.00 88.31 71 SER A C 1
ATOM 573 O O . SER A 1 71 ? 6.877 -2.819 -14.992 1.00 88.31 71 SER A O 1
ATOM 575 N N . LEU A 1 72 ? 4.743 -3.308 -14.504 1.00 85.56 72 LEU A N 1
ATOM 576 C CA . LEU A 1 72 ? 5.051 -4.253 -13.431 1.00 85.56 72 LEU A CA 1
ATOM 577 C C . LEU A 1 72 ? 5.739 -5.527 -13.947 1.00 85.56 72 LEU A C 1
ATOM 579 O O . LEU A 1 72 ? 6.597 -6.068 -13.254 1.00 85.56 72 LEU A O 1
ATOM 583 N N . LYS A 1 73 ? 5.410 -5.992 -15.161 1.00 84.94 73 LYS A N 1
ATOM 584 C CA . LYS A 1 73 ? 6.048 -7.173 -15.783 1.00 84.94 73 LYS A CA 1
ATOM 585 C C . LYS A 1 73 ? 7.518 -6.949 -16.131 1.00 84.94 73 LYS A C 1
ATOM 587 O O . LYS A 1 73 ? 8.270 -7.914 -16.221 1.00 84.94 73 LYS A O 1
ATOM 592 N N . ASP A 1 74 ? 7.914 -5.695 -16.330 1.00 83.31 74 ASP A N 1
ATOM 593 C CA . ASP A 1 74 ? 9.304 -5.311 -16.578 1.00 83.31 74 ASP A CA 1
ATOM 594 C C . ASP A 1 74 ? 10.108 -5.138 -15.267 1.00 83.31 74 ASP A C 1
ATOM 596 O O . ASP A 1 74 ? 11.324 -4.929 -15.305 1.00 83.31 74 ASP A O 1
ATOM 600 N N . LEU A 1 75 ? 9.459 -5.241 -14.098 1.00 87.69 75 LEU A N 1
ATOM 601 C CA . LEU A 1 75 ? 10.111 -5.211 -12.789 1.00 87.69 75 LEU A CA 1
ATOM 602 C C . LEU A 1 75 ? 10.510 -6.615 -12.328 1.00 87.69 75 LEU A C 1
ATOM 604 O O . LEU A 1 75 ? 9.871 -7.618 -12.630 1.00 87.69 75 LEU A O 1
ATOM 608 N N . SER A 1 76 ? 11.577 -6.680 -11.534 1.00 86.88 76 SER A N 1
ATOM 609 C CA . SER A 1 76 ? 12.029 -7.909 -10.879 1.00 86.88 76 SER A CA 1
ATOM 610 C C . SER A 1 76 ? 12.601 -7.606 -9.495 1.00 86.88 76 SER A C 1
ATOM 612 O O . SER A 1 76 ? 12.818 -6.446 -9.133 1.00 86.88 76 SER A O 1
ATOM 614 N N . GLY A 1 77 ? 12.827 -8.658 -8.706 1.00 92.56 77 GLY A N 1
ATOM 615 C CA . GLY A 1 77 ? 13.420 -8.545 -7.376 1.00 92.56 77 GLY A CA 1
ATOM 616 C C . GLY A 1 77 ? 12.529 -7.802 -6.379 1.00 92.56 77 GLY A C 1
ATOM 617 O O . GLY A 1 77 ? 11.302 -7.917 -6.409 1.00 92.56 77 GLY A O 1
ATOM 618 N N . ASP A 1 78 ? 13.158 -7.046 -5.480 1.00 94.81 78 ASP A N 1
ATOM 619 C CA . ASP A 1 78 ? 12.484 -6.480 -4.309 1.00 94.81 78 ASP A CA 1
ATOM 620 C C . ASP A 1 78 ? 11.384 -5.479 -4.657 1.00 94.81 78 ASP A C 1
ATOM 622 O O . ASP A 1 78 ? 10.355 -5.486 -3.992 1.00 94.81 78 ASP A O 1
ATOM 626 N N . ALA A 1 79 ? 11.550 -4.661 -5.703 1.00 94.56 79 ALA A N 1
ATOM 627 C CA . ALA A 1 79 ? 10.521 -3.700 -6.108 1.00 94.56 79 ALA A CA 1
ATOM 628 C C . ALA A 1 79 ? 9.250 -4.400 -6.604 1.00 94.56 79 ALA A C 1
ATOM 630 O O . ALA A 1 79 ? 8.147 -4.012 -6.226 1.00 94.56 79 ALA A O 1
ATOM 631 N N . TYR A 1 80 ? 9.397 -5.467 -7.395 1.00 96.50 80 TYR A N 1
ATOM 632 C CA . TYR A 1 80 ? 8.260 -6.281 -7.820 1.00 96.50 80 TYR A CA 1
ATOM 633 C C . TYR A 1 80 ? 7.576 -6.936 -6.612 1.00 96.50 80 TYR A C 1
ATOM 635 O O . TYR A 1 80 ? 6.372 -6.769 -6.413 1.00 96.50 80 TYR A O 1
ATOM 643 N N . ASN A 1 81 ? 8.348 -7.619 -5.761 1.00 97.62 81 ASN A N 1
ATOM 644 C CA . ASN A 1 81 ? 7.808 -8.342 -4.608 1.00 97.62 81 ASN A CA 1
ATOM 645 C C . ASN A 1 81 ? 7.109 -7.409 -3.609 1.00 97.62 81 ASN A C 1
ATOM 647 O O . ASN A 1 81 ? 6.040 -7.741 -3.097 1.00 97.62 81 ASN A O 1
ATOM 651 N N . SER A 1 82 ? 7.676 -6.228 -3.354 1.00 98.31 82 SER A N 1
ATOM 652 C CA . SER A 1 82 ? 7.084 -5.263 -2.432 1.00 98.31 82 SER A CA 1
ATOM 653 C C . SER A 1 82 ? 5.792 -4.650 -2.973 1.00 98.31 82 SER A C 1
ATOM 655 O O . SER A 1 82 ? 4.862 -4.428 -2.200 1.00 98.31 82 SER A O 1
ATOM 657 N N . ILE A 1 83 ? 5.697 -4.419 -4.290 1.00 98.12 83 ILE A N 1
ATOM 658 C CA . ILE A 1 83 ? 4.458 -3.947 -4.929 1.00 98.12 83 ILE A CA 1
ATOM 659 C C . ILE A 1 83 ? 3.379 -5.033 -4.861 1.00 98.12 83 ILE A C 1
ATOM 661 O O . ILE A 1 83 ? 2.268 -4.740 -4.427 1.00 98.12 83 ILE A O 1
ATOM 665 N N . LYS A 1 84 ? 3.709 -6.291 -5.192 1.00 97.81 84 LYS A N 1
ATOM 666 C CA . LYS A 1 84 ? 2.764 -7.419 -5.085 1.00 97.81 84 LYS A CA 1
ATOM 667 C C . LYS A 1 84 ? 2.263 -7.626 -3.654 1.00 97.81 84 LYS A C 1
ATOM 669 O O . LYS A 1 84 ? 1.103 -7.974 -3.457 1.00 97.81 84 LYS A O 1
ATOM 674 N N . LEU A 1 85 ? 3.109 -7.400 -2.648 1.00 98.31 85 LEU A N 1
ATOM 675 C CA . LEU A 1 85 ? 2.681 -7.477 -1.252 1.00 98.31 85 LEU A CA 1
ATOM 676 C C . LEU A 1 85 ? 1.701 -6.349 -0.892 1.00 98.31 85 LEU A C 1
ATOM 678 O O . LEU A 1 85 ? 0.697 -6.604 -0.231 1.00 98.31 85 LEU A O 1
ATOM 682 N N . MET A 1 86 ? 1.959 -5.118 -1.343 1.00 98.50 86 MET A N 1
ATOM 683 C CA . MET A 1 86 ? 1.018 -4.008 -1.153 1.00 98.50 86 MET A CA 1
ATOM 684 C C . MET A 1 86 ? -0.311 -4.247 -1.879 1.00 98.50 86 MET A C 1
ATOM 686 O O . MET A 1 86 ? -1.369 -3.957 -1.326 1.00 98.50 86 MET A O 1
ATOM 690 N N . GLU A 1 87 ? -0.271 -4.820 -3.081 1.00 98.25 87 GLU A N 1
ATOM 691 C CA . GLU A 1 87 ? -1.459 -5.238 -3.831 1.00 98.25 87 GLU A CA 1
ATOM 692 C C . GLU A 1 87 ? -2.267 -6.288 -3.057 1.00 98.25 87 GLU A C 1
ATOM 694 O O . GLU A 1 87 ? -3.477 -6.138 -2.911 1.00 98.25 87 GLU A O 1
ATOM 699 N N . ALA A 1 88 ? -1.608 -7.300 -2.481 1.00 98.38 88 ALA A N 1
ATOM 700 C CA . ALA A 1 88 ? -2.271 -8.311 -1.658 1.00 98.38 88 ALA A CA 1
ATOM 701 C C . ALA A 1 88 ? -2.970 -7.688 -0.439 1.00 98.38 88 ALA A C 1
ATOM 703 O O . ALA A 1 88 ? -4.143 -7.967 -0.201 1.00 98.38 88 ALA A O 1
ATOM 704 N N . TYR A 1 89 ? -2.296 -6.791 0.291 1.00 98.38 89 TYR A N 1
ATOM 705 C CA . TYR A 1 89 ? -2.929 -6.056 1.392 1.00 98.38 89 TYR A CA 1
ATOM 706 C C . TYR A 1 89 ? -4.107 -5.205 0.928 1.00 98.38 89 TYR A C 1
ATOM 708 O O . TYR A 1 89 ? -5.103 -5.108 1.640 1.00 98.38 89 TYR A O 1
ATOM 716 N N . SER A 1 90 ? -4.013 -4.628 -0.268 1.00 98.12 90 SER A N 1
ATOM 717 C CA . SER A 1 90 ? -5.091 -3.827 -0.839 1.00 98.12 90 SER A CA 1
ATOM 718 C C . SER A 1 90 ? -6.321 -4.681 -1.154 1.00 98.12 90 SER A C 1
ATOM 720 O O . SER A 1 90 ? -7.427 -4.316 -0.765 1.00 98.12 90 SER A O 1
ATOM 722 N N . ILE A 1 91 ? -6.126 -5.854 -1.763 1.00 98.06 91 ILE A N 1
ATOM 723 C CA . ILE A 1 91 ? -7.194 -6.825 -2.049 1.00 98.06 91 ILE A CA 1
ATOM 724 C C . ILE A 1 91 ? -7.861 -7.304 -0.755 1.00 98.06 91 ILE A C 1
ATOM 726 O O . ILE A 1 91 ? -9.086 -7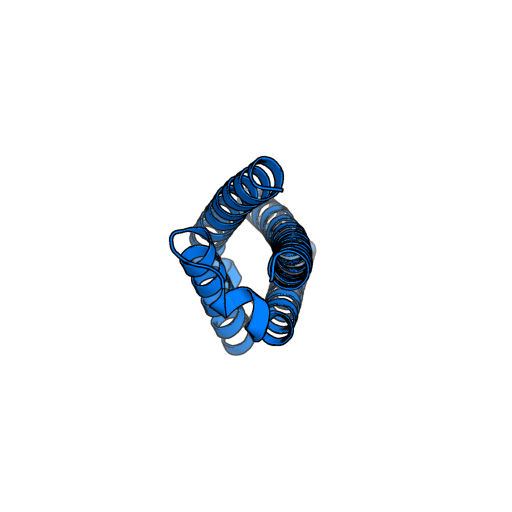.306 -0.660 1.00 98.06 91 ILE A O 1
ATOM 730 N N . ILE A 1 92 ? -7.068 -7.682 0.252 1.00 98.06 92 ILE A N 1
ATOM 731 C CA . ILE A 1 92 ? -7.616 -8.169 1.524 1.00 98.06 92 ILE A CA 1
ATOM 732 C C . ILE A 1 92 ? -8.384 -7.046 2.230 1.00 98.06 92 ILE A C 1
ATOM 734 O O . ILE A 1 92 ? -9.514 -7.257 2.657 1.00 98.06 92 ILE A O 1
ATOM 738 N N . SER A 1 93 ? -7.838 -5.824 2.265 1.00 96.94 93 SER A N 1
ATOM 739 C CA . SER A 1 93 ? -8.521 -4.672 2.868 1.00 96.94 93 SER A CA 1
ATOM 740 C C . SER A 1 93 ? -9.825 -4.290 2.171 1.00 96.94 93 SER A C 1
ATOM 742 O O . SER A 1 93 ? -10.738 -3.783 2.813 1.00 96.94 93 SER A O 1
ATOM 744 N N . GLU A 1 94 ? -9.939 -4.535 0.866 1.00 95.06 94 GLU A N 1
ATOM 745 C CA . GLU A 1 94 ? -11.177 -4.305 0.125 1.00 95.06 94 GLU A CA 1
ATOM 746 C C . GLU A 1 94 ? -12.261 -5.320 0.512 1.00 95.06 94 GLU A C 1
ATOM 748 O O . GLU A 1 94 ? -13.437 -4.960 0.554 1.00 95.06 94 GLU A O 1
ATOM 753 N N . SER A 1 95 ? -11.865 -6.559 0.821 1.00 96.25 95 SER A N 1
ATOM 754 C CA . SER A 1 95 ? -12.770 -7.641 1.220 1.00 96.25 95 SER A CA 1
ATOM 755 C C . SER A 1 95 ? -13.156 -7.590 2.701 1.00 96.25 95 SER A C 1
ATOM 757 O O . SER A 1 95 ? -14.313 -7.823 3.038 1.00 96.25 95 SER A O 1
ATOM 759 N N . GLU A 1 96 ? -12.194 -7.333 3.587 1.00 97.31 96 GLU A N 1
ATOM 760 C CA . GLU A 1 96 ? -12.363 -7.402 5.048 1.00 97.31 96 GLU A CA 1
ATOM 761 C C . GLU A 1 96 ? -12.558 -6.017 5.693 1.00 97.31 96 GLU A C 1
ATOM 763 O O . GLU A 1 96 ? -12.976 -5.901 6.843 1.00 97.31 96 GLU A O 1
ATOM 768 N N . GLY A 1 97 ? -12.297 -4.939 4.952 1.00 95.81 97 GLY A N 1
ATOM 769 C CA . GLY A 1 97 ? -12.568 -3.574 5.386 1.00 95.81 97 GLY A CA 1
ATOM 770 C C . GLY A 1 97 ? -11.684 -3.096 6.538 1.00 95.81 97 GLY A C 1
ATOM 771 O O . GLY A 1 97 ? -10.491 -3.398 6.630 1.00 95.81 97 GLY A O 1
ATOM 772 N N . VAL A 1 98 ? -12.278 -2.272 7.403 1.00 95.88 98 VAL A N 1
ATOM 773 C CA . VAL A 1 98 ? -11.568 -1.544 8.466 1.00 95.88 98 VAL A CA 1
ATOM 774 C C . VAL A 1 98 ? -10.991 -2.455 9.548 1.00 95.88 98 VAL A C 1
ATOM 776 O O . VAL A 1 98 ? -9.935 -2.132 10.089 1.00 95.88 98 VAL A O 1
ATOM 779 N N . GLU A 1 99 ? -11.634 -3.590 9.832 1.00 95.44 99 GLU A N 1
ATOM 780 C CA . GLU A 1 99 ? -11.200 -4.547 10.860 1.00 95.44 99 GLU A CA 1
ATOM 781 C C . GLU A 1 99 ? -9.831 -5.134 10.505 1.00 95.44 99 GLU A C 1
ATOM 783 O O . GLU A 1 99 ? -8.898 -5.091 11.309 1.00 95.44 99 GLU A O 1
ATOM 788 N N . PHE A 1 100 ? -9.655 -5.547 9.247 1.00 97.56 100 PHE A N 1
ATOM 789 C CA . PHE A 1 100 ? -8.371 -6.040 8.758 1.00 97.56 100 PHE A CA 1
ATOM 790 C C . PHE A 1 100 ? -7.257 -5.005 8.900 1.00 97.56 100 PHE A C 1
ATOM 792 O O . PHE A 1 100 ? -6.158 -5.334 9.358 1.00 97.56 100 PHE A O 1
ATOM 799 N N . ILE A 1 101 ? -7.526 -3.749 8.525 1.00 96.56 101 ILE A N 1
ATOM 800 C CA . ILE A 1 101 ? -6.548 -2.667 8.680 1.00 96.56 101 ILE A CA 1
ATOM 801 C C . ILE A 1 101 ? -6.193 -2.495 10.145 1.00 96.56 101 ILE A C 1
ATOM 803 O O . ILE A 1 101 ? -5.009 -2.433 10.471 1.00 96.56 101 ILE A O 1
ATOM 807 N N . GLU A 1 102 ? -7.195 -2.443 11.017 1.00 94.62 102 GLU A N 1
ATOM 808 C CA . GLU A 1 102 ? -7.022 -2.200 12.440 1.00 94.62 102 GLU A CA 1
ATOM 809 C C . GLU A 1 102 ? -6.151 -3.263 13.134 1.00 94.62 102 GLU A C 1
ATOM 811 O O . GLU A 1 102 ? -5.325 -2.920 13.994 1.00 94.62 102 GLU A O 1
ATOM 816 N N . GLU A 1 103 ? -6.313 -4.528 12.755 1.00 95.94 103 GLU A N 1
ATOM 817 C CA . GLU A 1 103 ? -5.556 -5.664 13.289 1.00 95.94 103 GLU A CA 1
ATOM 818 C C . GLU A 1 103 ? -4.151 -5.793 12.681 1.00 95.94 103 GLU A C 1
ATOM 820 O O . GLU A 1 103 ? -3.250 -6.381 13.288 1.00 95.94 103 GLU A O 1
ATOM 825 N N . ASN A 1 104 ? -3.936 -5.233 11.485 1.00 97.69 104 ASN A N 1
ATOM 826 C CA . ASN A 1 104 ? -2.713 -5.437 10.706 1.00 97.69 104 ASN A CA 1
ATOM 827 C C . ASN A 1 104 ? -1.892 -4.165 10.452 1.00 97.69 104 ASN A C 1
ATOM 829 O O . ASN A 1 104 ? -0.913 -4.233 9.704 1.00 97.69 104 ASN A O 1
ATOM 833 N N . ILE A 1 105 ? -2.205 -3.042 11.112 1.00 96.31 105 ILE A N 1
ATOM 834 C CA . ILE A 1 105 ? -1.541 -1.731 10.943 1.00 96.31 105 ILE A CA 1
ATOM 835 C C . ILE A 1 105 ? -0.017 -1.865 10.841 1.00 96.31 105 ILE A C 1
ATOM 837 O O . ILE A 1 105 ? 0.591 -1.398 9.881 1.00 96.31 105 ILE A O 1
ATOM 841 N N . GLU A 1 106 ? 0.621 -2.535 11.804 1.00 96.62 106 GLU A N 1
ATOM 842 C CA . GLU A 1 106 ? 2.083 -2.658 11.846 1.00 96.62 106 GLU A CA 1
ATOM 843 C C . GLU A 1 106 ? 2.655 -3.517 10.712 1.00 96.62 106 GLU A C 1
ATOM 845 O O . GLU A 1 106 ? 3.777 -3.286 10.250 1.00 96.62 106 GLU A O 1
ATOM 850 N N . ARG A 1 107 ? 1.916 -4.538 10.263 1.00 98.19 107 ARG A N 1
ATOM 851 C CA . ARG A 1 107 ? 2.328 -5.395 9.142 1.00 98.19 107 ARG A CA 1
ATOM 852 C C . ARG A 1 107 ? 2.237 -4.622 7.830 1.00 98.19 107 ARG A C 1
ATOM 854 O O . ARG A 1 107 ? 3.212 -4.602 7.077 1.00 98.19 107 ARG A O 1
ATOM 861 N N . ILE A 1 108 ? 1.124 -3.923 7.612 1.00 98.38 108 ILE A N 1
ATOM 862 C CA . ILE A 1 108 ? 0.895 -3.109 6.414 1.00 98.38 108 ILE A CA 1
ATOM 863 C C . ILE A 1 108 ? 1.886 -1.939 6.380 1.00 98.38 108 ILE A C 1
ATOM 865 O O . ILE A 1 108 ? 2.518 -1.699 5.355 1.00 98.38 108 ILE A O 1
ATOM 869 N N . LEU A 1 109 ? 2.127 -1.262 7.507 1.00 98.25 109 LEU A N 1
ATOM 870 C CA . LEU A 1 109 ? 3.084 -0.153 7.585 1.00 98.25 109 LEU A CA 1
ATOM 871 C C . LEU A 1 109 ? 4.522 -0.603 7.288 1.00 98.25 109 LEU A C 1
ATOM 873 O O . LEU A 1 109 ? 5.261 0.097 6.592 1.00 98.25 109 LEU A O 1
ATOM 877 N N . ARG A 1 110 ? 4.938 -1.777 7.783 1.00 98.38 110 ARG A N 1
ATOM 878 C CA . ARG A 1 110 ? 6.247 -2.355 7.434 1.00 98.38 110 ARG A CA 1
ATOM 879 C C . ARG A 1 110 ? 6.345 -2.672 5.943 1.00 98.38 110 ARG A C 1
ATOM 881 O O . ARG A 1 110 ? 7.364 -2.347 5.338 1.00 98.38 110 ARG A O 1
ATOM 888 N N . ALA A 1 111 ? 5.295 -3.238 5.351 1.00 98.56 111 ALA A N 1
ATOM 889 C CA . ALA A 1 111 ? 5.244 -3.502 3.915 1.00 98.56 111 ALA A CA 1
ATOM 890 C C . ALA A 1 111 ? 5.302 -2.207 3.090 1.00 98.56 111 ALA A C 1
ATOM 892 O O . ALA A 1 111 ? 6.079 -2.128 2.140 1.00 98.56 111 ALA A O 1
ATOM 893 N N . ALA A 1 112 ? 4.581 -1.162 3.504 1.00 98.62 112 ALA A N 1
ATOM 894 C CA . ALA A 1 112 ? 4.602 0.142 2.850 1.00 98.62 112 ALA A CA 1
ATOM 895 C C . ALA A 1 112 ? 6.003 0.775 2.887 1.00 98.62 112 ALA A C 1
ATOM 897 O O . ALA A 1 112 ? 6.500 1.251 1.868 1.00 98.62 112 ALA A O 1
ATOM 898 N N . ARG A 1 113 ? 6.693 0.714 4.035 1.00 98.44 113 ARG A N 1
ATOM 899 C CA . ARG A 1 113 ? 8.080 1.199 4.167 1.00 98.44 113 ARG A CA 1
ATOM 900 C C . ARG A 1 113 ? 9.061 0.403 3.310 1.00 98.44 113 ARG A C 1
ATOM 902 O O . ARG A 1 113 ? 9.934 0.997 2.680 1.00 98.44 113 ARG A O 1
ATOM 909 N N . TRP A 1 114 ? 8.919 -0.922 3.275 1.00 98.62 114 TRP A N 1
ATOM 910 C CA . TRP A 1 114 ? 9.732 -1.763 2.400 1.00 98.62 114 TRP A CA 1
ATOM 911 C C . TRP A 1 114 ? 9.498 -1.413 0.928 1.00 98.62 114 TRP A C 1
ATOM 913 O O . TRP A 1 114 ? 10.460 -1.222 0.191 1.00 98.62 114 TRP A O 1
ATOM 923 N N . CYS A 1 115 ? 8.240 -1.229 0.526 1.00 98.56 115 CYS A N 1
ATOM 924 C CA . CYS A 1 115 ? 7.875 -0.847 -0.832 1.00 98.56 115 CYS A CA 1
ATOM 925 C C . CYS A 1 115 ? 8.434 0.529 -1.230 1.00 98.56 115 CYS A C 1
ATOM 927 O O . CYS A 1 115 ? 9.092 0.636 -2.264 1.00 98.56 115 CYS A O 1
ATOM 929 N N . ASP A 1 116 ? 8.291 1.560 -0.388 1.00 98.56 116 ASP A N 1
ATOM 930 C CA . ASP A 1 116 ? 8.898 2.881 -0.633 1.00 98.56 116 ASP A CA 1
ATOM 931 C C . ASP A 1 116 ? 10.426 2.791 -0.797 1.00 98.56 116 ASP A C 1
ATOM 933 O O . ASP A 1 116 ? 10.995 3.372 -1.728 1.00 98.56 116 ASP A O 1
ATOM 937 N N . GLY A 1 117 ? 11.093 2.023 0.070 1.00 98.00 117 GLY A N 1
ATOM 938 C CA . GLY A 1 117 ? 12.539 1.809 0.017 1.00 98.00 117 GLY A CA 1
ATOM 939 C C . GLY A 1 117 ? 12.992 1.098 -1.261 1.00 98.00 117 GLY A C 1
ATOM 940 O O . GLY A 1 117 ? 13.895 1.586 -1.951 1.00 98.00 117 GLY A O 1
ATOM 941 N N . SER A 1 118 ? 12.341 -0.015 -1.606 1.00 98.19 118 SER A N 1
ATOM 942 C CA . SER A 1 118 ? 12.632 -0.805 -2.807 1.00 98.19 118 SER A CA 1
ATOM 943 C C . SER A 1 118 ? 12.418 0.012 -4.078 1.00 98.19 118 SER A C 1
ATOM 945 O O . SER A 1 118 ? 13.319 0.090 -4.915 1.00 98.19 118 SER A O 1
ATOM 947 N N . ILE A 1 119 ? 11.285 0.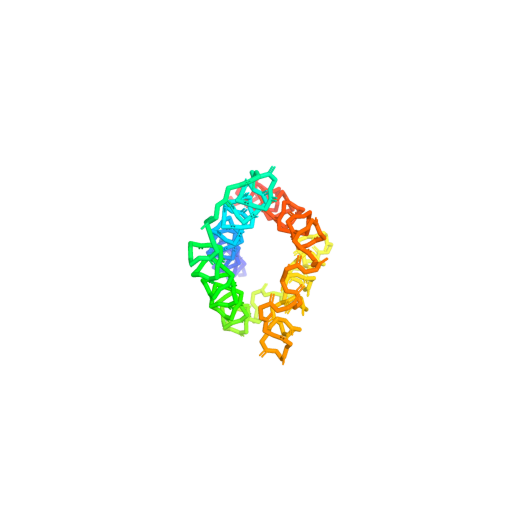714 -4.190 1.00 97.62 119 ILE A N 1
ATOM 948 C CA . ILE A 1 119 ? 11.010 1.577 -5.343 1.00 97.62 119 ILE A CA 1
ATOM 949 C C . ILE A 1 119 ? 12.024 2.722 -5.418 1.00 97.62 119 ILE A C 1
ATOM 951 O O . ILE A 1 119 ? 12.554 3.014 -6.492 1.00 97.62 119 ILE A O 1
ATOM 955 N N . SER A 1 120 ? 12.347 3.363 -4.291 1.00 97.12 120 SER A N 1
ATOM 956 C CA . SER A 1 120 ? 13.326 4.451 -4.282 1.00 97.12 120 SER A CA 1
ATOM 957 C C . SER A 1 120 ? 14.712 3.996 -4.742 1.00 97.12 120 SER A C 1
ATOM 959 O O . SER A 1 120 ? 15.434 4.807 -5.327 1.00 97.12 120 SER A O 1
ATOM 961 N N . LYS A 1 121 ? 15.104 2.749 -4.467 1.00 96.12 121 LYS A N 1
ATOM 962 C CA . LYS A 1 121 ? 16.357 2.170 -4.962 1.00 96.12 121 LYS A CA 1
ATOM 963 C C . LYS A 1 121 ? 16.284 1.932 -6.472 1.00 96.12 121 LYS A C 1
ATOM 965 O O . LYS A 1 121 ? 17.154 2.412 -7.194 1.00 96.12 121 LYS A O 1
ATOM 970 N N . THR A 1 122 ? 15.220 1.292 -6.954 1.00 95.12 122 THR A N 1
ATOM 971 C CA . THR A 1 122 ? 15.031 1.008 -8.385 1.00 95.12 122 THR A CA 1
ATOM 972 C C . THR A 1 122 ? 14.971 2.279 -9.232 1.00 95.12 122 THR A C 1
ATOM 974 O O . THR A 1 122 ? 15.615 2.344 -10.274 1.00 95.12 122 THR A O 1
ATOM 977 N N . LEU A 1 123 ? 14.287 3.331 -8.772 1.00 94.62 123 LEU A N 1
ATOM 978 C CA . LEU A 1 123 ? 14.254 4.624 -9.469 1.00 94.62 123 LEU A CA 1
ATOM 979 C C . LEU A 1 123 ? 15.655 5.241 -9.621 1.00 94.62 123 LEU A C 1
ATOM 981 O O . LEU A 1 123 ? 15.995 5.748 -10.689 1.00 94.62 123 LEU A O 1
ATOM 985 N N . LYS A 1 124 ? 16.499 5.158 -8.583 1.00 93.62 124 LYS A N 1
ATOM 986 C CA . LYS A 1 124 ? 17.893 5.633 -8.654 1.00 93.62 124 LYS A CA 1
ATOM 987 C C . LYS A 1 124 ? 18.712 4.841 -9.674 1.00 93.62 124 LYS A C 1
ATOM 989 O O . LYS A 1 124 ? 19.493 5.434 -10.410 1.00 93.62 124 LYS A O 1
ATOM 994 N N . GLU A 1 125 ? 18.524 3.525 -9.728 1.00 91.12 125 GLU A N 1
ATOM 995 C CA . GLU A 1 125 ? 19.204 2.646 -10.688 1.00 91.12 125 GLU A CA 1
ATOM 996 C C . GLU A 1 125 ? 18.741 2.874 -12.133 1.00 91.12 125 GLU A C 1
ATOM 998 O O . GLU A 1 125 ? 19.537 2.754 -13.061 1.00 91.12 125 GLU A O 1
ATOM 1003 N N . LEU A 1 126 ? 17.467 3.213 -12.347 1.00 88.38 126 LEU A N 1
ATOM 1004 C CA . LEU A 1 126 ? 16.955 3.573 -13.671 1.00 88.38 126 LEU A CA 1
ATOM 1005 C C . LEU A 1 126 ? 17.535 4.908 -14.149 1.00 88.38 126 LEU A C 1
ATOM 1007 O O . LEU A 1 126 ? 17.934 5.008 -15.307 1.00 88.38 126 LEU A O 1
ATOM 1011 N N . HIS A 1 127 ? 17.643 5.902 -13.262 1.00 83.44 127 HIS A N 1
ATOM 1012 C CA . HIS A 1 127 ? 18.241 7.200 -13.587 1.00 83.44 127 HIS A CA 1
ATOM 1013 C C . HIS A 1 127 ? 19.753 7.134 -13.828 1.00 83.44 127 HIS A C 1
ATOM 1015 O O . HIS A 1 127 ? 20.258 7.905 -14.632 1.00 83.44 127 HIS A O 1
ATOM 1021 N N . SER A 1 128 ? 20.485 6.226 -13.176 1.00 81.06 128 SER A N 1
ATOM 1022 C CA . SER A 1 128 ? 21.930 6.067 -13.410 1.00 81.06 128 SER A CA 1
ATOM 1023 C C . SER A 1 128 ? 22.276 5.296 -14.690 1.00 81.06 128 SER A C 1
ATOM 1025 O O . SER A 1 128 ? 23.441 5.255 -15.082 1.00 81.06 128 SER A O 1
ATOM 1027 N N . ARG A 1 129 ? 21.283 4.663 -15.329 1.00 65.50 129 ARG A N 1
ATOM 1028 C CA . ARG A 1 129 ? 21.426 3.868 -16.562 1.00 65.50 129 ARG A CA 1
ATOM 1029 C C . ARG A 1 129 ? 20.917 4.580 -17.824 1.00 65.50 129 ARG A C 1
ATOM 1031 O O . ARG A 1 129 ? 21.041 3.998 -18.905 1.00 65.50 129 ARG A O 1
ATOM 1038 N N . GLY A 1 130 ? 20.281 5.744 -17.682 1.00 56.78 130 GLY A N 1
ATOM 1039 C CA . GLY A 1 130 ? 19.780 6.583 -18.780 1.00 56.78 130 GLY A CA 1
ATOM 1040 C C . GLY A 1 130 ? 20.788 7.644 -19.183 1.00 56.78 130 GLY A C 1
ATOM 1041 O O . GLY A 1 130 ? 20.833 7.938 -20.397 1.00 56.78 130 GLY A O 1
#